Protein AF-A0A3A8KMF8-F1 (afdb_monomer_lite)

Secondary structure (DSSP, 8-state):
--------TTPPPEEEEEEETTEEEEEETTT--EEEEEGGGSPTT--TT-EEETTEE-HHHHHHHHHHHHHHHHHH-PPPPTT---

Radius of gyration: 15.79 Å; chains: 1; bounding box: 36×29×46 Å

Foldseek 3Di:
DAPPPQLAQPGAKWAFADDDDQKTWIARPVPRDIHIDGPVQAPPPDDHQFIAHRRHTDVVVSVVVVVVVVVVCVVVDDPDDPPDDD

Sequence (86 aa):
MMAGVLLGVGASPVHVELLEGTRARVVQTGSGQACTVERWRLPPGAREGDVIVDGRLDPERTEELRREVARKRAALAVPLPPGLEL

pLDDT: mean 82.99, std 15.44, range [33.25, 95.19]

Structure (mmCIF, N/CA/C/O backbone):
data_AF-A0A3A8KMF8-F1
#
_entry.id   AF-A0A3A8KMF8-F1
#
loop_
_atom_site.group_PDB
_atom_site.id
_atom_site.type_symbol
_atom_site.label_atom_id
_atom_site.label_alt_id
_atom_site.label_comp_id
_atom_site.label_asym_id
_atom_site.label_entity_id
_atom_site.label_seq_id
_atom_site.pdbx_PDB_ins_code
_atom_site.Cartn_x
_atom_site.Cartn_y
_atom_site.Cartn_z
_atom_site.occupancy
_atom_site.B_iso_or_equiv
_atom_site.auth_seq_id
_atom_site.auth_comp_id
_atom_site.auth_asym_id
_atom_site.auth_atom_id
_atom_site.pdbx_PDB_model_num
ATOM 1 N N . MET A 1 1 ? -3.189 19.660 -12.167 1.00 33.25 1 MET A N 1
ATOM 2 C CA . MET A 1 1 ? -1.839 19.119 -12.437 1.00 33.25 1 MET A CA 1
ATOM 3 C C . MET A 1 1 ? -1.885 17.620 -12.203 1.00 33.25 1 MET A C 1
ATOM 5 O O . MET A 1 1 ? -2.142 17.213 -11.080 1.00 33.25 1 MET A O 1
ATOM 9 N N . MET A 1 2 ? -1.738 16.808 -13.250 1.00 36.34 2 MET A N 1
ATOM 10 C CA . MET A 1 2 ? -1.714 15.348 -13.123 1.00 36.34 2 MET A CA 1
ATOM 11 C C . MET A 1 2 ? -0.310 14.925 -12.686 1.00 36.34 2 MET A C 1
ATOM 13 O O . MET A 1 2 ? 0.621 14.971 -13.486 1.00 36.34 2 MET A O 1
ATOM 17 N N . ALA A 1 3 ? -0.145 14.565 -11.412 1.00 43.38 3 ALA A N 1
ATOM 18 C CA . ALA A 1 3 ? 1.099 13.995 -10.906 1.00 43.38 3 ALA A CA 1
ATOM 19 C C . ALA A 1 3 ? 1.232 12.559 -11.434 1.00 43.38 3 ALA A C 1
ATOM 21 O O . ALA A 1 3 ? 0.779 11.601 -10.812 1.00 43.38 3 ALA A O 1
ATOM 22 N N . GLY A 1 4 ? 1.800 12.419 -12.631 1.00 42.53 4 GLY A N 1
ATOM 23 C CA . GLY A 1 4 ? 2.168 11.126 -13.185 1.00 42.53 4 GLY A CA 1
ATOM 24 C C . GLY A 1 4 ? 3.363 10.573 -12.422 1.00 42.53 4 GLY A C 1
ATOM 25 O O . GLY A 1 4 ? 4.500 10.884 -12.762 1.00 42.53 4 GLY A O 1
ATOM 26 N N . VAL A 1 5 ? 3.120 9.748 -11.403 1.00 53.34 5 VAL A N 1
ATOM 27 C CA . VAL A 1 5 ? 4.183 8.917 -10.832 1.00 53.34 5 VAL A CA 1
ATOM 28 C C . VAL A 1 5 ? 4.542 7.868 -11.881 1.00 53.34 5 VAL A C 1
ATOM 30 O O . VAL A 1 5 ? 3.792 6.932 -12.170 1.00 53.34 5 VAL A O 1
ATOM 33 N N . LEU A 1 6 ? 5.683 8.083 -12.529 1.00 52.00 6 LEU A N 1
ATOM 34 C CA . LEU A 1 6 ? 6.396 7.029 -13.226 1.00 52.00 6 LEU A CA 1
ATOM 35 C C . LEU A 1 6 ? 6.964 6.119 -12.139 1.00 52.00 6 LEU A C 1
ATOM 37 O O . LEU A 1 6 ? 7.867 6.521 -11.413 1.00 52.00 6 LEU A O 1
ATOM 41 N N . LEU A 1 7 ? 6.442 4.896 -12.035 1.00 58.81 7 LEU A N 1
ATOM 42 C CA . LEU A 1 7 ? 7.039 3.813 -11.242 1.00 58.81 7 LEU A CA 1
ATOM 43 C C . LEU A 1 7 ? 8.303 3.282 -11.946 1.00 58.81 7 LEU A C 1
ATOM 45 O O . LEU A 1 7 ? 8.453 2.087 -12.177 1.00 58.81 7 LEU A O 1
ATOM 49 N N . GLY A 1 8 ? 9.158 4.202 -12.392 1.00 51.03 8 GLY A N 1
ATOM 50 C CA . GLY A 1 8 ? 10.444 3.911 -13.002 1.00 51.03 8 GLY A CA 1
ATOM 51 C C . GLY A 1 8 ? 11.507 3.661 -11.939 1.00 51.03 8 GLY A C 1
ATOM 52 O O . GLY A 1 8 ? 11.346 4.027 -10.776 1.00 51.03 8 GLY A O 1
ATOM 53 N N . VAL A 1 9 ? 12.604 3.045 -12.371 1.00 44.00 9 VAL A N 1
ATOM 54 C CA . VAL A 1 9 ? 13.817 2.821 -11.576 1.00 44.00 9 VAL A CA 1
ATOM 55 C C . VA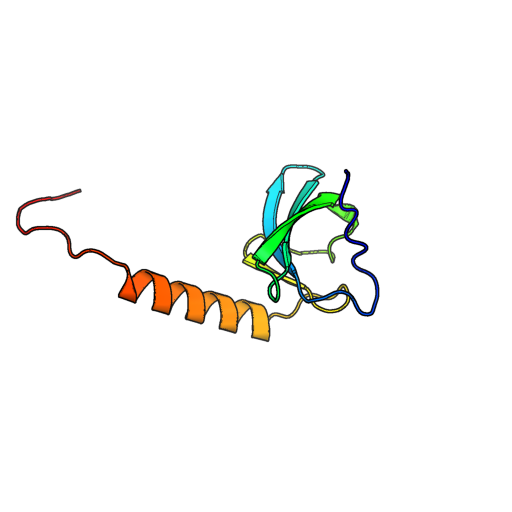L A 1 9 ? 14.277 4.152 -10.961 1.00 44.00 9 VAL A C 1
ATOM 57 O O . VAL A 1 9 ? 14.510 5.110 -11.698 1.00 44.00 9 VAL A O 1
ATOM 60 N N . GLY A 1 10 ? 14.368 4.227 -9.629 1.00 53.28 10 GLY A N 1
ATOM 61 C CA . GLY A 1 10 ? 14.725 5.439 -8.880 1.00 53.28 10 GLY A CA 1
ATOM 62 C C . GLY A 1 10 ? 13.545 6.226 -8.291 1.00 53.28 10 GLY A C 1
ATOM 63 O O . GLY A 1 10 ? 13.762 7.271 -7.676 1.00 53.28 10 GLY A O 1
ATOM 64 N N . ALA A 1 11 ? 12.303 5.760 -8.455 1.00 65.19 11 ALA A N 1
ATOM 65 C CA . ALA A 1 11 ? 11.149 6.343 -7.775 1.00 65.19 11 ALA A CA 1
ATOM 66 C C . ALA A 1 11 ? 11.137 5.968 -6.282 1.00 65.19 11 ALA A C 1
ATOM 68 O O . ALA A 1 11 ? 11.425 4.831 -5.907 1.00 65.19 11 ALA A O 1
ATOM 69 N N . SER A 1 12 ? 10.767 6.920 -5.417 1.00 77.81 12 SER A N 1
ATOM 70 C CA . SER A 1 12 ? 10.571 6.649 -3.989 1.00 77.81 12 SER A CA 1
ATOM 71 C C . SER A 1 12 ? 9.580 5.495 -3.783 1.00 77.81 12 SER A C 1
ATOM 73 O O . SER A 1 12 ? 8.614 5.403 -4.545 1.00 77.81 12 SER A O 1
ATOM 75 N N . PRO A 1 13 ? 9.771 4.643 -2.755 1.00 89.44 13 PRO A N 1
ATOM 76 C CA . PRO A 1 13 ? 8.860 3.540 -2.485 1.00 89.44 13 PRO A CA 1
ATOM 77 C C . PRO A 1 13 ? 7.416 4.019 -2.373 1.00 89.44 13 PRO A C 1
ATOM 79 O O . PRO A 1 13 ? 7.138 5.072 -1.787 1.00 89.44 13 PRO A O 1
ATOM 82 N N . VAL A 1 14 ? 6.496 3.231 -2.916 1.00 92.62 14 VAL A N 1
ATOM 83 C CA . VAL A 1 14 ? 5.065 3.530 -2.866 1.00 92.62 14 VAL A CA 1
ATOM 84 C C . VAL A 1 14 ? 4.307 2.415 -2.166 1.00 92.62 14 VAL A C 1
ATOM 86 O O . VAL A 1 14 ? 4.624 1.241 -2.314 1.00 92.62 14 VAL A O 1
ATOM 89 N N . HIS A 1 15 ? 3.288 2.793 -1.414 1.00 94.56 15 HIS A N 1
ATOM 90 C CA . HIS A 1 15 ? 2.318 1.910 -0.792 1.00 94.56 15 HIS A CA 1
ATOM 91 C C . HIS A 1 15 ? 1.028 1.911 -1.610 1.00 94.56 15 HIS A C 1
ATOM 93 O O . HIS A 1 15 ? 0.515 2.980 -1.940 1.00 94.56 15 HIS A O 1
ATOM 99 N N . VAL A 1 16 ? 0.488 0.740 -1.929 1.00 95.19 16 VAL A N 1
ATOM 100 C CA . VAL A 1 16 ? -0.803 0.603 -2.609 1.00 95.19 16 VAL A CA 1
ATOM 101 C C . VAL A 1 16 ? -1.916 0.783 -1.584 1.00 95.19 16 VAL A C 1
ATOM 103 O O . VAL A 1 16 ? -2.176 -0.105 -0.781 1.00 95.19 16 VAL A O 1
ATOM 106 N N . GLU A 1 17 ? -2.579 1.934 -1.613 1.00 94.31 17 GLU A N 1
ATOM 107 C CA . GLU A 1 17 ? -3.652 2.261 -0.669 1.00 94.31 17 GLU A CA 1
ATOM 108 C C . GLU A 1 17 ? -4.992 1.667 -1.111 1.00 94.31 17 GLU A C 1
ATOM 110 O O . GLU A 1 17 ? -5.738 1.160 -0.280 1.00 94.31 17 GLU A O 1
ATOM 115 N N . LEU A 1 18 ? -5.295 1.714 -2.412 1.00 94.94 18 LEU A N 1
ATOM 116 C CA . LEU A 1 18 ? -6.581 1.262 -2.947 1.00 94.94 18 LEU A CA 1
ATOM 117 C C . LEU A 1 18 ? -6.443 0.780 -4.392 1.00 94.94 18 LEU A C 1
ATOM 119 O O . LEU A 1 18 ? -5.738 1.402 -5.194 1.00 94.94 18 LEU A O 1
ATOM 123 N N . LEU A 1 19 ? -7.151 -0.291 -4.749 1.00 92.81 19 LEU A N 1
ATOM 124 C CA . LEU A 1 19 ? -7.252 -0.799 -6.116 1.00 92.81 19 LEU A CA 1
ATOM 125 C C . LEU A 1 19 ? -8.697 -0.688 -6.626 1.00 92.81 19 LEU A C 1
ATOM 127 O O . LEU A 1 19 ? -9.574 -1.441 -6.217 1.00 92.81 19 LEU A O 1
ATOM 131 N N . GLU A 1 20 ? -8.936 0.190 -7.602 1.00 91.38 20 GLU A N 1
ATOM 132 C CA . GLU A 1 20 ? -10.268 0.455 -8.164 1.00 91.38 20 GLU A CA 1
ATOM 133 C C . GLU A 1 20 ? -10.313 0.111 -9.654 1.00 91.38 20 GLU A C 1
ATOM 135 O O . GLU A 1 20 ? -9.923 0.905 -10.512 1.00 91.38 20 GLU A O 1
ATOM 140 N N . GLY A 1 21 ? -10.803 -1.086 -9.988 1.00 90.69 21 GLY A N 1
ATOM 141 C CA . GLY A 1 21 ? -10.933 -1.521 -11.381 1.00 90.69 21 GLY A CA 1
ATOM 142 C C . GLY A 1 21 ? -9.599 -1.445 -12.133 1.00 90.69 21 GLY A C 1
ATOM 143 O O . GLY A 1 21 ? -8.698 -2.251 -11.884 1.00 90.69 21 GLY A O 1
ATOM 144 N N . THR A 1 22 ? -9.476 -0.475 -13.049 1.00 92.38 22 THR A N 1
ATOM 145 C CA . THR A 1 22 ? -8.275 -0.224 -13.867 1.00 92.38 22 THR A CA 1
ATOM 146 C C . THR A 1 22 ? -7.297 0.774 -13.253 1.00 92.38 22 THR A C 1
ATOM 148 O O . THR A 1 22 ? -6.237 1.004 -13.830 1.00 92.38 22 THR A O 1
ATOM 151 N N . ARG A 1 23 ? -7.610 1.367 -12.101 1.00 93.69 23 ARG A N 1
ATOM 152 C CA . ARG A 1 23 ? -6.784 2.367 -11.420 1.00 93.69 23 ARG A CA 1
ATOM 153 C C .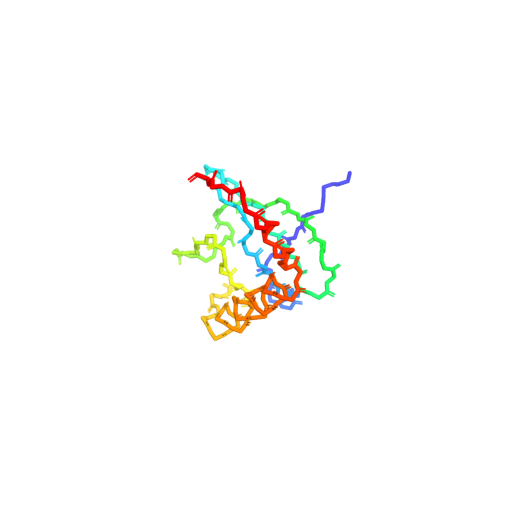 ARG A 1 23 ? -6.325 1.872 -10.058 1.00 93.69 23 ARG A C 1
ATOM 155 O O . ARG A 1 23 ? -6.890 0.952 -9.473 1.00 93.69 23 ARG A O 1
ATOM 162 N N . ALA A 1 24 ? -5.275 2.505 -9.566 1.00 93.81 24 ALA A N 1
ATOM 163 C CA . ALA A 1 24 ? -4.761 2.311 -8.229 1.00 93.81 24 ALA A CA 1
ATOM 164 C C . ALA A 1 24 ? -4.446 3.662 -7.599 1.00 93.81 24 ALA A C 1
ATOM 166 O O . ALA A 1 24 ? -3.900 4.555 -8.253 1.00 93.81 24 ALA A O 1
ATOM 167 N N . ARG A 1 25 ? -4.758 3.797 -6.317 1.00 94.69 25 ARG A N 1
ATOM 168 C CA . ARG A 1 25 ? -4.275 4.888 -5.484 1.00 94.69 25 ARG A CA 1
ATOM 169 C C . ARG A 1 25 ? -3.043 4.403 -4.740 1.00 94.69 25 ARG A C 1
ATOM 171 O O . ARG A 1 25 ? -3.085 3.374 -4.067 1.00 94.69 25 ARG A O 1
ATOM 178 N N . VAL A 1 26 ? -1.947 5.136 -4.880 1.00 93.88 26 VAL A N 1
ATOM 179 C CA . VAL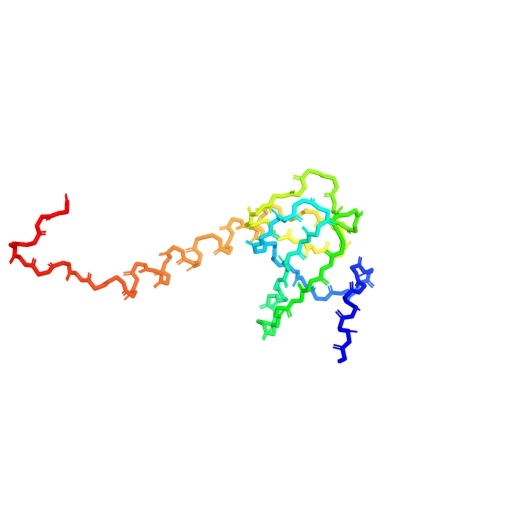 A 1 26 ? -0.681 4.824 -4.219 1.00 93.88 26 VAL A CA 1
ATOM 180 C C . VAL A 1 26 ? -0.178 6.027 -3.435 1.00 93.88 26 VAL A C 1
ATOM 182 O O . VAL A 1 26 ? -0.381 7.175 -3.834 1.00 93.88 26 VAL A O 1
ATOM 185 N N . VAL A 1 27 ? 0.488 5.759 -2.321 1.00 92.88 27 VAL A N 1
ATOM 186 C CA . VAL A 1 27 ? 1.040 6.762 -1.411 1.00 92.88 27 VAL A CA 1
ATOM 187 C C . VAL A 1 27 ? 2.551 6.609 -1.376 1.00 92.88 27 VAL A C 1
ATOM 189 O O . VAL A 1 27 ? 3.061 5.532 -1.089 1.00 92.88 27 VAL A O 1
ATOM 192 N N . GLN A 1 28 ? 3.288 7.676 -1.659 1.00 90.56 28 GLN A N 1
ATOM 193 C CA . GLN A 1 28 ? 4.742 7.679 -1.508 1.00 90.56 28 GLN A CA 1
ATOM 194 C C . GLN A 1 28 ? 5.103 7.578 -0.023 1.00 90.56 28 GLN A C 1
ATOM 196 O O . GLN A 1 28 ? 4.695 8.426 0.770 1.00 90.56 28 GLN A O 1
ATOM 201 N N . THR A 1 29 ? 5.889 6.576 0.368 1.00 84.88 29 THR A N 1
ATOM 202 C CA . THR A 1 29 ? 6.167 6.320 1.793 1.00 84.88 29 THR A CA 1
ATOM 203 C C . THR A 1 29 ? 7.047 7.397 2.431 1.00 84.88 29 THR A C 1
ATOM 205 O O . THR A 1 29 ? 6.945 7.628 3.630 1.00 84.88 29 THR A O 1
ATOM 208 N N . GLY A 1 30 ? 7.885 8.081 1.642 1.00 82.69 30 GLY A N 1
ATOM 209 C CA . GLY A 1 30 ? 8.776 9.137 2.136 1.00 82.69 30 GLY A CA 1
ATOM 210 C C . GLY A 1 30 ? 8.108 10.504 2.324 1.00 82.69 30 GLY A C 1
ATOM 211 O O . GLY A 1 30 ? 8.522 11.266 3.190 1.00 82.69 30 GLY A O 1
ATOM 212 N N . SER A 1 31 ? 7.083 10.824 1.528 1.00 85.06 31 SER A N 1
ATOM 213 C CA . SER A 1 31 ? 6.420 12.140 1.534 1.00 85.06 31 SER A CA 1
ATOM 214 C C . SER A 1 31 ? 4.979 12.099 2.046 1.00 85.06 31 SER A C 1
ATOM 216 O O . SER A 1 31 ? 4.406 13.142 2.348 1.00 85.06 31 SER A O 1
ATOM 218 N N . GLY A 1 32 ? 4.365 10.914 2.110 1.00 86.75 32 GLY A N 1
ATOM 219 C CA . GLY A 1 32 ? 2.932 10.754 2.362 1.00 86.75 32 GLY A CA 1
ATOM 220 C C . GLY A 1 32 ? 2.050 11.233 1.204 1.00 86.75 32 GLY A C 1
ATOM 221 O O . GLY A 1 32 ? 0.829 11.282 1.339 1.00 86.75 32 GLY A O 1
ATOM 222 N N . GLN A 1 33 ? 2.635 11.596 0.059 1.00 89.56 33 GLN A N 1
ATOM 223 C CA . GLN A 1 33 ? 1.879 12.107 -1.075 1.00 89.56 33 GLN A CA 1
ATOM 224 C C . GLN A 1 33 ? 1.103 10.981 -1.763 1.00 89.56 33 GLN A C 1
ATOM 226 O O . GLN A 1 33 ? 1.692 10.021 -2.265 1.00 89.56 33 GLN A O 1
ATOM 231 N N . ALA A 1 34 ? -0.220 11.135 -1.832 1.00 91.00 34 ALA A N 1
ATOM 232 C CA . ALA A 1 34 ? -1.096 10.247 -2.582 1.00 91.00 34 ALA A CA 1
ATOM 233 C C . ALA A 1 34 ? -1.155 10.641 -4.066 1.00 91.00 34 ALA A C 1
ATOM 235 O O . ALA A 1 34 ? -1.211 11.823 -4.418 1.00 91.00 34 ALA A O 1
ATOM 236 N N . CYS A 1 35 ? -1.181 9.645 -4.944 1.00 90.19 35 CYS A N 1
ATOM 237 C CA . CYS A 1 35 ? -1.378 9.818 -6.377 1.00 90.19 35 CYS A CA 1
ATOM 238 C C . CYS A 1 35 ? -2.171 8.646 -6.965 1.00 90.19 35 CYS A C 1
ATOM 240 O O . CYS A 1 35 ? -2.211 7.550 -6.404 1.00 90.19 35 CYS A O 1
ATOM 242 N N . THR A 1 36 ? -2.810 8.886 -8.107 1.00 92.69 36 THR A N 1
ATOM 243 C CA . THR A 1 36 ? -3.556 7.861 -8.839 1.00 92.69 36 THR A CA 1
ATOM 244 C C . THR A 1 36 ? -2.751 7.436 -10.055 1.00 92.69 36 THR A C 1
ATOM 246 O O . THR A 1 36 ? -2.304 8.275 -10.838 1.00 92.69 36 THR A O 1
ATOM 249 N N . VAL A 1 37 ? -2.583 6.130 -10.221 1.00 90.75 37 VAL A N 1
ATOM 250 C CA . VAL A 1 37 ? -1.893 5.514 -11.353 1.00 90.75 37 VAL A CA 1
ATOM 251 C C . VAL A 1 37 ? -2.799 4.486 -12.017 1.00 90.75 37 VAL A C 1
ATOM 253 O O . VAL A 1 37 ? -3.752 3.983 -11.424 1.00 90.75 37 VAL A O 1
ATOM 256 N N . GLU A 1 38 ? -2.499 4.157 -13.266 1.00 92.00 38 GLU A N 1
ATOM 257 C CA . GLU A 1 38 ? -3.155 3.037 -13.930 1.00 92.00 38 GLU A CA 1
ATOM 258 C C . GLU A 1 38 ? -2.660 1.710 -13.338 1.00 92.00 38 GLU A C 1
ATOM 260 O O . GLU A 1 38 ? -1.459 1.518 -13.138 1.00 92.00 38 GLU A O 1
ATOM 265 N N . ARG A 1 39 ? -3.574 0.768 -13.090 1.00 89.75 39 ARG A N 1
ATOM 266 C CA . ARG A 1 39 ? -3.294 -0.524 -12.445 1.00 89.75 39 ARG A CA 1
ATOM 267 C C . ARG A 1 39 ? -2.264 -1.351 -13.206 1.00 89.75 39 ARG A C 1
ATOM 269 O O . ARG A 1 39 ? -1.468 -2.041 -12.583 1.00 89.75 39 ARG A O 1
ATOM 276 N N . TRP A 1 40 ? -2.252 -1.263 -14.536 1.00 89.31 40 TRP A N 1
ATOM 277 C CA . TRP A 1 40 ? -1.289 -1.985 -15.373 1.00 89.31 40 TRP A CA 1
ATOM 278 C C . TRP A 1 40 ? 0.165 -1.540 -15.150 1.00 89.31 40 TRP A C 1
ATOM 280 O O . TRP A 1 40 ? 1.078 -2.242 -15.570 1.00 89.31 40 TRP A O 1
ATOM 290 N N . ARG A 1 41 ? 0.393 -0.394 -14.490 1.00 89.38 41 ARG A N 1
ATOM 291 C CA . ARG A 1 41 ? 1.731 0.070 -14.094 1.00 89.38 41 ARG A CA 1
ATOM 292 C C . ARG A 1 41 ? 2.235 -0.571 -12.803 1.00 89.38 41 ARG A C 1
ATOM 294 O O . ARG A 1 41 ? 3.412 -0.420 -12.490 1.00 89.38 41 ARG A O 1
ATOM 301 N N . LEU A 1 42 ? 1.363 -1.226 -12.035 1.00 90.44 42 LEU A N 1
ATOM 302 C CA . LEU A 1 42 ? 1.763 -1.948 -10.833 1.00 90.44 42 LEU A CA 1
ATOM 303 C C . LEU A 1 42 ? 2.330 -3.329 -11.196 1.00 90.44 42 LEU A C 1
ATOM 305 O O . LEU A 1 42 ? 1.943 -3.900 -12.220 1.00 90.44 42 LEU A O 1
ATOM 309 N N . PRO A 1 43 ? 3.204 -3.900 -10.348 1.00 90.81 43 PRO A N 1
ATOM 310 C CA . PRO A 1 43 ? 3.672 -5.266 -10.519 1.00 90.81 43 PRO A CA 1
ATOM 311 C C . PRO A 1 43 ? 2.499 -6.257 -10.582 1.00 90.81 43 PRO A C 1
ATOM 313 O O . PRO A 1 43 ? 1.507 -6.089 -9.859 1.00 90.81 43 PRO A O 1
ATOM 316 N N . PRO A 1 44 ? 2.604 -7.326 -11.389 1.00 88.12 44 PRO A N 1
ATOM 317 C CA . PRO A 1 44 ? 1.621 -8.399 -11.383 1.00 88.12 44 PRO A CA 1
ATOM 318 C C . PRO A 1 44 ? 1.438 -8.961 -9.971 1.00 88.12 44 PRO A C 1
ATOM 320 O O . PRO A 1 44 ? 2.409 -9.243 -9.273 1.00 88.12 44 PRO A O 1
ATOM 323 N N . GLY A 1 45 ? 0.185 -9.130 -9.554 1.00 89.25 45 GLY A N 1
ATOM 324 C CA . GLY A 1 45 ? -0.140 -9.664 -8.231 1.00 89.25 45 GLY A CA 1
ATOM 325 C C . GLY A 1 45 ? -0.114 -8.649 -7.086 1.00 89.25 45 GLY A C 1
ATOM 326 O O . GLY A 1 45 ? -0.429 -9.057 -5.972 1.00 89.25 45 GLY A O 1
ATOM 327 N N . ALA A 1 46 ? 0.184 -7.367 -7.344 1.00 91.75 46 ALA A N 1
ATOM 328 C CA . ALA A 1 46 ? 0.081 -6.309 -6.340 1.00 91.75 46 ALA A CA 1
ATOM 329 C C . ALA A 1 46 ? -1.338 -6.204 -5.760 1.00 91.75 46 ALA A C 1
ATOM 331 O O . ALA A 1 46 ? -2.339 -6.253 -6.490 1.00 91.75 46 ALA A O 1
ATOM 332 N N . ARG A 1 47 ? -1.408 -6.047 -4.440 1.00 93.81 47 ARG A N 1
ATOM 333 C CA . ARG A 1 47 ? -2.624 -5.936 -3.635 1.00 93.81 47 ARG A CA 1
ATOM 334 C C . ARG A 1 47 ? -2.604 -4.653 -2.818 1.00 93.81 47 ARG A C 1
ATOM 336 O O . ARG A 1 47 ? -1.570 -4.018 -2.632 1.00 93.81 47 ARG A O 1
ATOM 343 N N . GLU A 1 48 ? -3.771 -4.290 -2.310 1.00 94.69 48 GLU A N 1
ATOM 344 C CA . GLU A 1 48 ? -3.880 -3.240 -1.302 1.00 94.69 48 GLU A CA 1
ATOM 345 C C . GLU A 1 48 ? -3.040 -3.600 -0.077 1.00 94.69 48 GLU A C 1
ATOM 347 O O . GLU A 1 48 ? -3.008 -4.746 0.380 1.00 94.69 48 GLU A O 1
ATOM 352 N N . GLY A 1 49 ? -2.335 -2.608 0.443 1.00 93.56 49 GLY A N 1
ATOM 353 C CA . GLY A 1 49 ? -1.391 -2.774 1.528 1.00 93.56 49 GLY A CA 1
ATOM 354 C C . GLY A 1 49 ? 0.056 -2.983 1.080 1.00 93.56 49 GLY A C 1
ATOM 355 O O . GLY A 1 49 ? 0.952 -2.740 1.88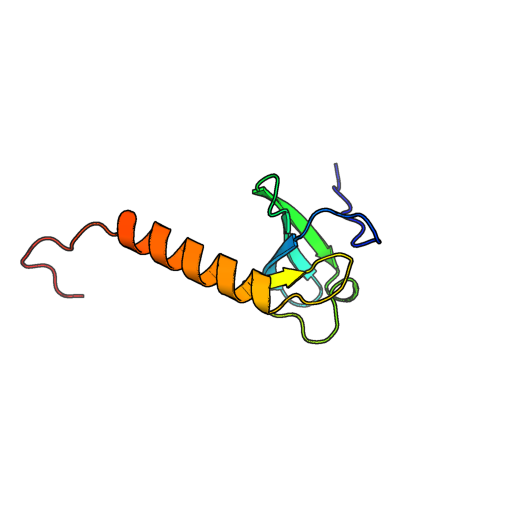7 1.00 93.56 49 GLY A O 1
ATOM 356 N N . ASP A 1 50 ? 0.301 -3.417 -0.160 1.00 95.00 50 ASP A N 1
ATOM 357 C CA . ASP A 1 50 ? 1.647 -3.773 -0.616 1.00 95.00 50 ASP A CA 1
ATOM 358 C C . ASP A 1 50 ? 2.542 -2.545 -0.796 1.00 95.00 50 ASP A C 1
ATOM 360 O O . ASP A 1 50 ? 2.099 -1.465 -1.196 1.00 95.00 50 ASP A O 1
ATOM 364 N N . VAL A 1 51 ? 3.830 -2.729 -0.524 1.00 94.38 51 VAL A N 1
ATOM 365 C CA . VAL A 1 51 ? 4.883 -1.755 -0.798 1.00 94.38 51 VAL A CA 1
ATOM 366 C C . VAL A 1 51 ? 5.625 -2.167 -2.063 1.00 94.38 51 VAL A C 1
ATOM 368 O O . VAL A 1 51 ? 6.006 -3.324 -2.240 1.00 94.38 51 VAL A O 1
ATOM 371 N N . ILE A 1 52 ? 5.823 -1.199 -2.952 1.00 92.81 52 ILE A N 1
ATOM 372 C CA . ILE A 1 52 ? 6.525 -1.355 -4.219 1.00 92.81 52 ILE A CA 1
ATOM 373 C C . ILE A 1 52 ? 7.773 -0.476 -4.185 1.00 92.81 52 ILE A C 1
ATOM 375 O O . ILE A 1 52 ? 7.688 0.734 -3.962 1.00 92.81 52 ILE A O 1
ATOM 379 N N . VAL A 1 53 ? 8.925 -1.087 -4.442 1.00 90.38 53 VAL A N 1
ATOM 380 C CA . VAL A 1 53 ? 10.234 -0.431 -4.523 1.00 90.38 53 VAL A CA 1
ATOM 381 C C . VAL A 1 53 ? 10.797 -0.693 -5.911 1.00 90.38 53 VAL A C 1
ATOM 383 O O . VAL A 1 53 ? 10.831 -1.841 -6.351 1.00 90.38 53 VAL A O 1
ATOM 386 N N . ASP A 1 54 ? 11.177 0.366 -6.630 1.00 86.44 54 ASP A N 1
ATOM 387 C CA . ASP A 1 54 ? 11.750 0.269 -7.982 1.00 86.44 54 ASP A CA 1
ATOM 388 C C . ASP A 1 54 ? 10.943 -0.639 -8.936 1.00 86.44 54 ASP A C 1
ATOM 390 O O . ASP A 1 54 ? 11.487 -1.426 -9.712 1.00 86.44 54 ASP A O 1
ATOM 394 N N . GLY A 1 55 ? 9.609 -0.558 -8.847 1.00 86.31 55 GLY A N 1
ATOM 395 C CA . GLY A 1 55 ? 8.693 -1.336 -9.686 1.00 86.31 55 GLY A CA 1
ATOM 396 C C . GLY A 1 55 ? 8.580 -2.821 -9.320 1.00 86.31 55 GLY A C 1
ATOM 397 O O . GLY A 1 55 ? 8.109 -3.611 -10.137 1.00 86.31 55 GLY A O 1
ATOM 398 N N . ARG A 1 56 ? 8.997 -3.230 -8.116 1.00 89.94 56 ARG A N 1
ATOM 399 C CA . ARG A 1 56 ? 8.880 -4.607 -7.607 1.00 89.94 56 ARG A CA 1
ATOM 400 C C . ARG A 1 56 ? 8.174 -4.642 -6.260 1.00 89.94 56 ARG A C 1
ATOM 402 O O . ARG A 1 56 ? 8.302 -3.709 -5.477 1.00 89.94 56 ARG A O 1
ATOM 409 N N . LEU A 1 57 ? 7.445 -5.726 -5.996 1.00 92.00 57 LEU A N 1
ATOM 410 C CA . LEU A 1 57 ? 6.856 -5.969 -4.679 1.00 92.00 57 LEU A CA 1
ATOM 411 C C . LEU A 1 57 ? 7.958 -6.218 -3.649 1.00 92.00 57 LEU A C 1
ATOM 413 O O . LEU A 1 57 ? 8.853 -7.029 -3.887 1.00 92.00 57 LEU A O 1
ATOM 417 N N . ASP A 1 58 ? 7.849 -5.546 -2.509 1.00 93.06 58 ASP A N 1
ATOM 418 C CA . ASP A 1 58 ? 8.747 -5.694 -1.369 1.00 93.06 58 ASP A CA 1
ATOM 419 C C . ASP A 1 58 ? 7.950 -6.230 -0.163 1.00 93.06 58 ASP A C 1
ATOM 421 O O . ASP A 1 58 ? 7.282 -5.462 0.544 1.00 93.06 58 ASP A O 1
ATOM 425 N N . PRO A 1 59 ? 7.945 -7.558 0.063 1.00 92.00 59 PRO A N 1
ATOM 426 C CA . PRO A 1 59 ? 7.158 -8.169 1.130 1.00 92.00 59 PRO A CA 1
ATOM 427 C C . PRO A 1 59 ? 7.688 -7.822 2.526 1.00 92.00 59 PRO A C 1
ATOM 429 O O . PRO A 1 59 ? 6.893 -7.717 3.460 1.00 92.00 59 PRO A O 1
ATO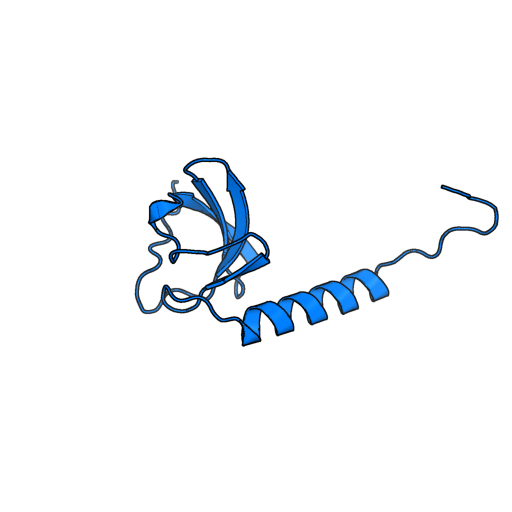M 432 N N . GLU A 1 60 ? 8.998 -7.612 2.671 1.00 93.69 60 GLU A N 1
ATOM 433 C CA . GLU A 1 60 ? 9.617 -7.263 3.951 1.00 93.69 60 GLU A CA 1
ATOM 434 C C . GLU A 1 60 ? 9.149 -5.879 4.393 1.00 93.69 60 GLU A C 1
ATOM 436 O O . GLU A 1 60 ? 8.577 -5.735 5.476 1.00 93.69 60 GLU A O 1
ATOM 441 N N . ARG A 1 61 ? 9.250 -4.876 3.513 1.00 91.88 61 ARG A N 1
ATOM 442 C CA . ARG A 1 61 ? 8.763 -3.522 3.819 1.00 91.88 61 ARG A CA 1
ATOM 443 C C . ARG A 1 61 ? 7.258 -3.435 3.964 1.00 91.88 61 ARG A C 1
ATOM 445 O O . ARG A 1 61 ? 6.757 -2.630 4.748 1.00 91.88 61 ARG A O 1
ATOM 452 N N . THR A 1 62 ? 6.526 -4.262 3.226 1.00 93.31 62 THR A N 1
ATOM 453 C CA . THR A 1 62 ? 5.077 -4.378 3.394 1.00 93.31 62 THR A CA 1
ATOM 454 C C . THR A 1 62 ? 4.734 -4.799 4.823 1.00 93.31 62 THR A C 1
ATOM 456 O O . THR A 1 62 ? 3.871 -4.201 5.468 1.00 93.31 62 THR A O 1
ATOM 459 N N . GLU A 1 63 ? 5.424 -5.810 5.343 1.00 94.31 63 GLU A N 1
ATOM 460 C CA . GLU A 1 63 ? 5.204 -6.308 6.695 1.00 94.31 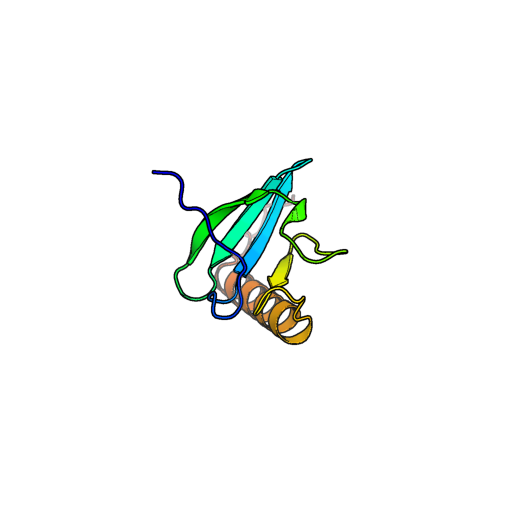63 GLU A CA 1
ATOM 461 C C . GLU A 1 63 ? 5.678 -5.316 7.770 1.00 94.31 63 GLU A C 1
ATOM 463 O O . GLU A 1 63 ? 4.989 -5.107 8.772 1.00 94.31 63 GLU A O 1
ATOM 468 N N . GLU A 1 64 ? 6.807 -4.639 7.558 1.00 93.12 64 GLU A N 1
ATOM 469 C CA . GLU A 1 64 ? 7.277 -3.563 8.439 1.00 93.12 64 GLU A CA 1
ATOM 470 C C . GLU A 1 64 ? 6.245 -2.441 8.571 1.00 93.12 64 GLU A C 1
ATOM 472 O O . GLU A 1 64 ? 5.884 -2.060 9.691 1.00 93.12 64 GLU A O 1
ATOM 477 N N . LEU A 1 65 ? 5.716 -1.965 7.439 1.00 89.88 65 LEU A N 1
ATOM 478 C CA . LEU A 1 65 ? 4.696 -0.924 7.409 1.00 89.88 65 LEU A CA 1
ATOM 479 C C . LEU A 1 65 ? 3.412 -1.386 8.106 1.00 89.88 65 LEU A C 1
ATOM 481 O O . LEU A 1 65 ? 2.842 -0.636 8.901 1.00 89.88 65 LEU A O 1
ATOM 485 N N . ARG A 1 66 ? 2.972 -2.632 7.880 1.00 90.62 66 ARG A N 1
ATOM 486 C CA . ARG A 1 66 ? 1.810 -3.203 8.584 1.00 90.62 66 ARG A CA 1
ATOM 487 C C . ARG A 1 66 ? 2.000 -3.182 10.096 1.00 90.62 66 ARG A C 1
ATOM 489 O O . ARG A 1 66 ? 1.102 -2.739 10.814 1.00 90.62 66 ARG A O 1
ATOM 496 N N . ARG A 1 67 ? 3.165 -3.605 10.591 1.00 93.12 67 ARG A N 1
ATOM 497 C CA . ARG A 1 67 ? 3.478 -3.582 12.030 1.00 93.12 67 ARG A CA 1
ATOM 498 C C . ARG A 1 67 ? 3.525 -2.165 12.574 1.00 93.12 67 ARG A C 1
ATOM 500 O O . ARG A 1 67 ? 3.036 -1.920 13.673 1.00 93.12 67 ARG A O 1
ATOM 507 N N . GLU A 1 68 ? 4.102 -1.229 11.833 1.00 91.06 68 GLU A N 1
ATOM 508 C CA . GLU A 1 68 ? 4.152 0.173 12.239 1.00 91.06 68 GLU A CA 1
ATOM 509 C C . GLU A 1 68 ? 2.754 0.781 12.354 1.00 91.06 68 GLU A C 1
ATOM 511 O O . GLU A 1 68 ? 2.429 1.385 13.379 1.00 91.06 68 GLU A O 1
ATOM 516 N N . VAL A 1 69 ? 1.905 0.571 11.347 1.00 88.56 69 VAL A N 1
ATOM 517 C CA . VAL A 1 69 ? 0.509 1.016 11.362 1.00 88.56 69 VAL A CA 1
ATOM 518 C C . VAL A 1 69 ? -0.245 0.371 12.519 1.00 88.56 69 VAL A C 1
ATOM 520 O O . VAL A 1 69 ? -0.957 1.075 13.230 1.00 88.56 69 VAL A O 1
ATOM 523 N N . ALA A 1 70 ? -0.064 -0.928 12.764 1.00 89.62 70 ALA A N 1
ATOM 524 C CA . ALA A 1 70 ? -0.681 -1.616 13.895 1.00 89.62 70 ALA A CA 1
ATOM 525 C C . ALA A 1 70 ? -0.255 -1.007 15.240 1.00 89.62 70 ALA A C 1
ATOM 527 O O . ALA A 1 70 ? -1.113 -0.707 16.069 1.00 89.62 70 ALA A O 1
ATOM 528 N N . ARG A 1 71 ? 1.044 -0.735 15.439 1.00 91.44 71 ARG A N 1
ATOM 529 C CA . ARG A 1 71 ? 1.550 -0.063 16.651 1.00 91.44 71 ARG A CA 1
ATOM 530 C C . ARG A 1 71 ? 0.958 1.334 16.821 1.00 91.44 71 ARG A C 1
ATOM 532 O O . ARG A 1 71 ? 0.502 1.673 17.907 1.00 91.44 71 ARG A O 1
ATOM 539 N N . LYS A 1 72 ? 0.936 2.137 15.754 1.00 88.50 72 LYS A N 1
ATOM 540 C CA . LYS A 1 72 ? 0.374 3.497 15.778 1.00 88.50 72 LYS A CA 1
ATOM 541 C C . LYS A 1 72 ? -1.125 3.480 16.066 1.00 88.50 72 LYS A C 1
ATOM 543 O O . LYS A 1 72 ? -1.589 4.254 16.893 1.00 88.50 72 LYS A O 1
ATOM 548 N N . ARG A 1 73 ? -1.877 2.574 15.438 1.00 87.25 73 ARG A N 1
ATOM 549 C CA . ARG A 1 73 ? -3.312 2.390 15.701 1.00 87.25 73 ARG A CA 1
ATOM 550 C C . ARG A 1 73 ? -3.570 1.963 17.138 1.00 87.25 73 ARG A C 1
ATOM 552 O O . ARG A 1 73 ? -4.465 2.517 17.753 1.00 87.25 73 ARG A O 1
ATOM 559 N N . ALA A 1 74 ? -2.773 1.045 17.683 1.00 88.00 74 ALA A N 1
ATOM 560 C CA . ALA A 1 74 ? -2.880 0.644 19.083 1.00 88.00 74 ALA A CA 1
ATOM 561 C C . ALA A 1 74 ? -2.598 1.814 20.040 1.00 88.00 74 ALA A C 1
ATOM 563 O O . ALA A 1 74 ? -3.315 1.983 21.018 1.00 88.00 74 ALA A O 1
ATOM 564 N N . ALA A 1 75 ? -1.611 2.661 19.735 1.00 87.62 75 ALA A N 1
ATOM 565 C CA . ALA A 1 75 ? -1.310 3.852 20.533 1.00 87.62 75 ALA A CA 1
ATOM 566 C C . ALA A 1 75 ? -2.403 4.935 20.454 1.00 87.62 75 ALA A C 1
ATOM 568 O O . ALA A 1 75 ? -2.577 5.701 21.397 1.00 87.62 75 ALA A O 1
ATOM 569 N N . LEU A 1 76 ? -3.126 5.008 19.333 1.00 85.06 76 LEU A N 1
ATOM 570 C CA . LEU A 1 76 ? -4.239 5.939 19.117 1.00 85.06 76 LEU A CA 1
ATOM 571 C C . LEU A 1 76 ? -5.601 5.356 19.508 1.00 85.06 76 LEU A C 1
ATOM 573 O O . LEU A 1 76 ? -6.605 6.065 19.432 1.00 85.06 76 LEU A O 1
ATOM 577 N N . ALA A 1 77 ? -5.660 4.077 19.881 1.00 81.06 77 ALA A N 1
ATOM 578 C CA . ALA A 1 77 ? -6.899 3.437 20.275 1.00 81.06 77 ALA A CA 1
ATOM 579 C C . ALA A 1 77 ? -7.411 4.113 21.549 1.00 81.06 77 ALA A C 1
ATOM 581 O O . ALA A 1 77 ? -6.809 4.005 22.617 1.00 81.06 77 ALA A O 1
ATOM 582 N N . VAL A 1 78 ? -8.530 4.826 21.425 1.00 73.06 78 VAL A N 1
ATOM 583 C CA . VAL A 1 78 ? -9.253 5.334 22.586 1.00 73.06 78 VAL A CA 1
ATOM 584 C C . VAL A 1 78 ? -9.892 4.121 23.262 1.00 73.06 78 VAL A C 1
ATOM 586 O O . VAL A 1 78 ? -10.646 3.404 22.596 1.00 73.06 78 VAL A O 1
ATOM 589 N N . PRO A 1 79 ? -9.595 3.843 24.544 1.00 69.44 79 PRO A N 1
ATOM 590 C CA . PRO A 1 79 ? -10.273 2.770 25.250 1.00 69.44 79 PRO A CA 1
ATOM 591 C C . PRO A 1 79 ? -11.775 3.057 25.257 1.00 69.44 79 PRO A C 1
ATOM 593 O O . PRO A 1 79 ? -12.197 4.182 25.537 1.00 69.44 79 PRO A O 1
ATOM 596 N N . LEU A 1 80 ? -12.577 2.044 24.924 1.00 67.12 80 LEU A N 1
ATOM 597 C CA . LEU A 1 80 ? -14.028 2.159 25.008 1.00 67.12 80 LEU A CA 1
ATOM 598 C C . LEU A 1 80 ? -14.403 2.524 26.455 1.00 67.12 80 LEU A C 1
ATOM 600 O O . LEU A 1 80 ? -13.895 1.888 27.385 1.00 67.12 80 LEU A O 1
ATOM 604 N N . PRO A 1 81 ? -15.259 3.540 26.673 1.00 67.69 81 PRO A N 1
ATOM 605 C CA . PRO A 1 81 ? -15.768 3.819 28.004 1.00 67.69 81 PRO A CA 1
ATOM 606 C C . PRO A 1 81 ? -16.481 2.568 28.540 1.00 67.69 81 PRO A C 1
ATOM 608 O O . PRO A 1 81 ? -17.194 1.907 27.776 1.00 67.69 81 PRO A O 1
ATOM 611 N N . PRO A 1 82 ? -16.325 2.225 29.830 1.00 72.06 82 PRO A N 1
ATOM 612 C CA . PRO A 1 82 ? -17.060 1.108 30.409 1.00 72.06 82 PRO A CA 1
ATOM 613 C C . PRO A 1 82 ? -18.573 1.332 30.237 1.00 72.06 82 PRO A C 1
ATOM 615 O O . PRO A 1 82 ? -19.084 2.390 30.601 1.00 72.06 82 PRO A O 1
ATOM 618 N N . GLY A 1 83 ? -19.274 0.342 29.672 1.00 72.62 83 GLY A N 1
ATOM 619 C CA . GLY A 1 83 ? -20.728 0.373 29.443 1.00 72.62 83 GLY A CA 1
ATOM 620 C C . GLY A 1 83 ? -21.184 0.594 27.993 1.00 72.62 83 GLY A C 1
ATOM 621 O O . GLY A 1 83 ? -22.386 0.681 27.758 1.00 72.62 83 GLY A O 1
ATOM 622 N N . LEU A 1 84 ? -20.263 0.674 27.028 1.00 67.81 84 LEU A N 1
ATOM 623 C CA . LEU A 1 84 ? -20.574 0.706 25.594 1.00 67.81 84 LEU A CA 1
ATOM 624 C C . LEU A 1 84 ? -20.263 -0.664 24.970 1.00 67.81 84 LEU A C 1
ATOM 626 O O . LEU A 1 84 ? -19.098 -0.993 24.754 1.00 67.81 84 LEU A O 1
ATOM 630 N N . GLU A 1 85 ? -21.302 -1.462 24.709 1.00 69.00 85 GLU A N 1
ATOM 631 C CA . GLU A 1 85 ? -21.201 -2.687 23.903 1.00 69.00 85 GLU A CA 1
ATOM 632 C C . GLU A 1 85 ? -21.538 -2.364 22.438 1.00 69.00 85 GLU A C 1
ATOM 634 O O . GLU A 1 85 ? -22.471 -1.600 22.174 1.00 69.00 85 GLU A O 1
ATOM 639 N N . LEU A 1 86 ? -20.733 -2.889 21.506 1.00 63.03 86 LEU A N 1
ATOM 640 C CA . LEU A 1 86 ? -20.921 -2.771 20.052 1.00 63.03 86 LEU A CA 1
ATOM 641 C C . LEU A 1 86 ? -21.701 -3.966 19.504 1.00 63.03 86 LEU A C 1
ATOM 643 O O . LEU A 1 86 ? -21.364 -5.102 19.909 1.00 63.03 86 LEU A O 1
#